Protein AF-A0A7Y0S1G8-F1 (afdb_monomer)

Mean predicted aligned error: 16.61 Å

Radius of gyration: 24.41 Å; Cα contacts (8 Å, |Δi|>4): 10; chains: 1; bounding box: 49×38×50 Å

pLDDT: mean 75.54, std 11.72, range [52.75, 94.44]

Solvent-accessible surface area (backbone atoms only — not comparable to full-atom values): 5308 Å² total; per-residue (Å²): 135,85,81,48,72,67,59,55,53,56,61,50,54,69,58,49,62,64,65,70,64,60,64,80,72,76,77,78,68,74,90,62,96,62,93,80,85,88,83,86,81,83,58,98,82,67,84,52,77,73,78,72,49,79,61,84,52,69,72,56,32,57,54,50,41,68,75,71,44,89,70,97,64,85,133

InterPro domains:
  IPR006311 Twin-arginine translocation pathway, signal sequence [PS51318] (1-29)

Secondary structure (DSSP, 8-state):
----HHHHHHHHHHHHHHHTT-----------SS---------TT---HHHHS---SHHHHHHHHHHH-S-SS--

Foldseek 3Di:
DDDDPVNVVVVVVVVVVVVVPPDVPPPPPDPDVDDDDDDDDDDPVDDDPDVVDQDPDPVRNVVSCVVVPDDPDDD

Sequence (75 aa):
MDISRRHFIQSTLSMGALASLSLPGYSLAAPSNDFRALICVYLAGGNDAFNTILPLSEAHYRQYSKVRGPLSVAK

Organism: Vibrio parahaemolyticus (NCBI:txid670)

Structure (mmCIF, N/CA/C/O backbone):
data_AF-A0A7Y0S1G8-F1
#
_entry.id   AF-A0A7Y0S1G8-F1
#
loop_
_atom_site.group_PDB
_atom_site.id
_atom_site.type_symbol
_atom_site.label_atom_id
_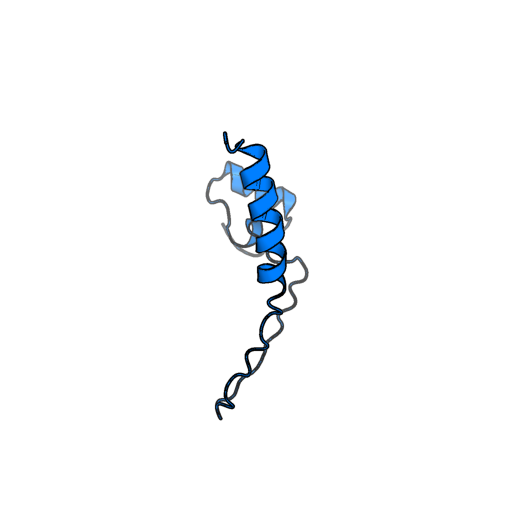atom_site.label_alt_id
_atom_site.label_comp_id
_atom_site.label_asym_id
_atom_site.label_entity_id
_atom_site.label_seq_id
_atom_site.pdbx_PDB_ins_code
_atom_site.Cartn_x
_atom_site.Cartn_y
_atom_site.Cartn_z
_atom_site.occupancy
_atom_site.B_iso_or_equiv
_atom_site.auth_seq_id
_atom_site.auth_comp_id
_atom_site.auth_asym_id
_atom_site.auth_atom_id
_atom_site.pdbx_PDB_model_num
ATOM 1 N N . MET A 1 1 ? 30.314 26.479 32.575 1.00 52.75 1 MET A N 1
ATOM 2 C CA . MET A 1 1 ? 29.555 26.833 31.356 1.00 52.75 1 MET A CA 1
ATOM 3 C C . MET A 1 1 ? 28.386 25.879 31.275 1.00 52.75 1 MET A C 1
ATOM 5 O O . MET A 1 1 ? 28.599 24.711 30.978 1.00 52.75 1 MET A O 1
ATOM 9 N N . ASP A 1 2 ? 27.186 26.352 31.599 1.00 67.81 2 ASP A N 1
ATOM 10 C CA . ASP A 1 2 ? 25.983 25.525 31.531 1.00 67.81 2 ASP A CA 1
ATOM 11 C C . ASP A 1 2 ? 25.522 25.436 30.078 1.00 67.81 2 ASP A C 1
ATOM 13 O O . ASP A 1 2 ? 25.068 26.414 29.480 1.00 67.81 2 ASP A O 1
ATOM 17 N N . ILE A 1 3 ? 25.682 24.260 29.473 1.00 78.81 3 ILE A N 1
ATOM 18 C CA . ILE A 1 3 ? 25.169 24.005 28.128 1.00 78.81 3 ILE A CA 1
ATOM 19 C C . ILE A 1 3 ? 23.650 23.859 28.232 1.00 78.81 3 ILE A C 1
ATOM 21 O O . ILE A 1 3 ? 23.121 22.848 28.694 1.00 78.81 3 ILE A O 1
ATOM 25 N N . SER A 1 4 ? 22.930 24.890 27.788 1.00 84.25 4 SER A N 1
ATOM 26 C CA . SER A 1 4 ? 21.475 24.837 27.668 1.00 84.25 4 SER A CA 1
ATOM 27 C C . SER A 1 4 ? 21.069 23.825 26.596 1.00 84.25 4 SER A C 1
ATOM 29 O O . SER A 1 4 ? 21.592 23.843 25.478 1.00 84.25 4 SER A O 1
ATOM 31 N N . ARG A 1 5 ? 20.068 22.986 26.901 1.00 82.75 5 ARG A N 1
ATOM 32 C CA . ARG A 1 5 ? 19.482 22.001 25.967 1.00 82.75 5 ARG A CA 1
ATOM 33 C C . ARG A 1 5 ? 19.143 22.609 24.603 1.00 82.75 5 ARG A C 1
ATOM 35 O O . ARG A 1 5 ? 19.289 21.949 23.581 1.00 82.75 5 ARG A O 1
ATOM 42 N N . ARG A 1 6 ? 18.710 23.875 24.583 1.00 82.31 6 ARG A N 1
ATOM 43 C CA . ARG A 1 6 ? 18.383 24.604 23.350 1.00 82.31 6 ARG A CA 1
ATOM 44 C C . ARG A 1 6 ? 19.614 24.813 22.464 1.00 82.31 6 ARG A C 1
ATOM 46 O O . ARG A 1 6 ? 19.529 24.578 21.264 1.00 82.31 6 ARG A O 1
ATOM 53 N N . HIS A 1 7 ? 20.742 25.202 23.055 1.00 80.56 7 HIS A N 1
ATOM 54 C CA . HIS A 1 7 ? 21.993 25.409 22.324 1.00 80.56 7 HIS A CA 1
ATOM 55 C C . HIS A 1 7 ? 22.558 24.098 21.781 1.00 80.56 7 HIS A C 1
ATOM 57 O O . HIS A 1 7 ? 22.993 24.066 20.636 1.00 80.56 7 HIS A O 1
ATOM 63 N N . PHE A 1 8 ? 22.465 23.013 22.553 1.00 82.19 8 PHE A N 1
ATOM 64 C CA . PHE A 1 8 ? 22.883 21.682 22.109 1.00 82.19 8 PHE A CA 1
ATOM 65 C C . PHE A 1 8 ? 22.088 21.187 20.885 1.00 82.19 8 PHE A C 1
ATOM 67 O O . PHE A 1 8 ? 22.657 20.655 19.930 1.00 82.19 8 PHE A O 1
ATOM 74 N N . ILE A 1 9 ? 20.766 21.392 20.878 1.00 81.62 9 ILE A N 1
ATOM 75 C CA . ILE A 1 9 ? 19.919 21.013 19.737 1.00 81.62 9 ILE A CA 1
ATOM 76 C C . ILE A 1 9 ? 20.235 21.886 18.515 1.00 81.62 9 ILE A C 1
ATOM 78 O O . ILE A 1 9 ? 20.380 21.358 17.413 1.00 81.62 9 ILE A O 1
ATOM 82 N N . GLN A 1 10 ? 20.406 23.199 18.700 1.00 75.62 10 GLN A N 1
ATOM 83 C CA . GLN A 1 10 ? 20.770 24.112 17.611 1.00 75.62 10 GLN A CA 1
ATOM 84 C C . GLN A 1 10 ? 22.124 23.759 16.978 1.00 75.62 10 GLN A C 1
ATOM 86 O O . GLN A 1 10 ? 22.217 23.729 15.754 1.00 75.62 10 GLN A O 1
ATOM 91 N N . SER A 1 11 ? 23.143 23.417 17.776 1.00 70.19 11 SER A N 1
ATOM 92 C CA . SER A 1 11 ? 24.455 23.004 17.257 1.00 70.19 11 SER A CA 1
ATOM 93 C C . SER A 1 11 ? 24.432 21.644 16.552 1.00 70.19 11 SER A C 1
ATOM 95 O O . SER A 1 11 ? 25.229 21.405 15.648 1.00 70.19 11 SER A O 1
ATOM 97 N N . THR A 1 12 ? 23.524 20.745 16.941 1.00 65.94 12 THR A N 1
ATOM 98 C CA . THR A 1 12 ? 23.408 19.414 16.320 1.00 65.94 12 THR A CA 1
ATOM 99 C C . THR A 1 12 ? 22.670 19.482 14.975 1.00 65.94 12 THR A C 1
ATOM 101 O O . THR A 1 12 ? 23.046 18.793 14.027 1.00 65.94 12 THR A O 1
ATOM 104 N N . LEU A 1 13 ? 21.669 20.363 14.842 1.00 64.56 13 LEU A N 1
ATOM 105 C CA . LEU A 1 13 ? 20.922 20.559 13.591 1.00 64.56 13 LEU A CA 1
ATOM 106 C C . LEU A 1 13 ? 21.786 21.137 12.456 1.00 64.56 13 LEU A C 1
ATOM 108 O O . LEU A 1 13 ? 21.619 20.730 11.308 1.00 64.56 13 LEU A O 1
ATOM 112 N N . SER A 1 14 ? 22.743 22.023 12.757 1.00 61.34 14 SER A N 1
ATOM 113 C CA . SER A 1 14 ? 23.650 22.582 11.741 1.00 61.34 14 SER A CA 1
ATOM 114 C C . SER A 1 14 ? 24.643 21.562 11.169 1.00 61.34 14 SER A C 1
ATOM 116 O O . SER A 1 14 ? 25.092 21.733 10.040 1.00 61.34 14 SER A O 1
ATOM 118 N N . MET A 1 15 ? 24.955 20.483 11.900 1.00 60.19 15 MET A N 1
ATOM 119 C CA . MET A 1 15 ? 25.833 19.405 11.415 1.00 60.19 15 MET A CA 1
ATOM 120 C C . MET A 1 15 ? 25.078 18.330 10.615 1.00 60.19 15 MET A C 1
ATOM 122 O O . MET A 1 15 ? 25.633 17.754 9.682 1.00 60.19 15 MET A O 1
ATOM 126 N N . GLY A 1 16 ? 23.809 18.061 10.949 1.00 59.12 16 GLY A N 1
ATOM 127 C CA . GLY A 1 16 ? 22.995 17.042 10.270 1.00 59.12 16 GLY A CA 1
ATOM 128 C C . GLY A 1 16 ? 22.609 17.404 8.831 1.00 59.12 16 GLY A C 1
ATOM 129 O O . GLY A 1 16 ? 22.487 16.517 7.988 1.00 59.12 16 GLY A O 1
ATOM 130 N N . ALA A 1 17 ? 22.489 18.701 8.524 1.00 59.34 17 ALA A N 1
ATOM 131 C CA . ALA A 1 17 ? 22.130 19.184 7.188 1.00 59.34 17 ALA A CA 1
ATOM 132 C C . ALA A 1 17 ? 23.182 18.845 6.109 1.00 59.34 17 ALA A C 1
ATOM 134 O O . ALA A 1 17 ? 22.836 18.672 4.940 1.00 59.34 17 ALA A O 1
ATOM 135 N N . LEU A 1 18 ? 24.456 18.688 6.492 1.00 57.78 18 LEU A N 1
ATOM 136 C CA . LEU A 1 18 ? 25.526 18.270 5.576 1.00 57.78 18 LEU A CA 1
ATOM 137 C C . LEU A 1 18 ? 25.516 16.756 5.303 1.00 57.78 18 LEU A C 1
ATOM 139 O O . LEU A 1 18 ? 25.917 16.334 4.223 1.00 57.78 18 LEU A O 1
ATOM 143 N N . ALA A 1 19 ? 25.011 15.933 6.230 1.00 57.69 19 ALA A N 1
ATOM 144 C CA . ALA A 1 19 ? 24.892 14.483 6.032 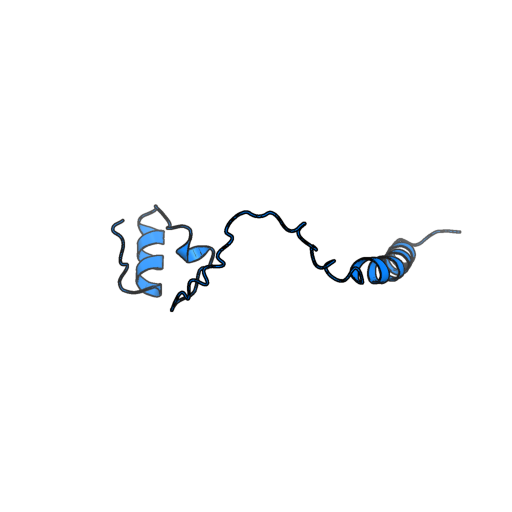1.00 57.69 19 ALA A CA 1
ATOM 145 C C . ALA A 1 19 ? 23.721 14.107 5.102 1.00 57.69 19 ALA A C 1
ATOM 147 O O . ALA A 1 19 ? 23.786 13.113 4.375 1.00 57.69 19 ALA A O 1
ATOM 148 N N . SER A 1 20 ? 22.669 14.932 5.068 1.00 55.44 20 SER A N 1
ATOM 149 C CA . SER A 1 20 ? 21.525 14.779 4.156 1.00 55.44 20 SER A CA 1
ATOM 1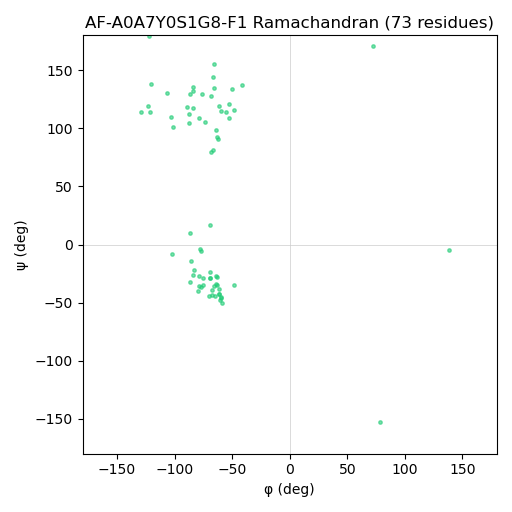50 C C . SER A 1 20 ? 21.804 15.223 2.713 1.00 55.44 20 SER A C 1
ATOM 152 O O . SER A 1 20 ? 20.965 15.017 1.843 1.00 55.44 20 SER A O 1
ATOM 154 N N . LEU A 1 21 ? 22.979 15.806 2.446 1.00 55.38 21 LEU A N 1
ATOM 155 C CA . LEU A 1 21 ? 23.487 16.083 1.096 1.00 55.38 21 LEU A CA 1
ATOM 156 C C . LEU A 1 21 ? 24.255 14.899 0.495 1.00 55.38 21 LEU A C 1
ATOM 158 O O . LEU A 1 21 ? 24.848 15.034 -0.576 1.00 55.38 21 LEU A O 1
ATOM 162 N N . SER A 1 22 ? 24.205 13.722 1.131 1.00 57.94 22 SER A N 1
ATOM 163 C CA . SER A 1 22 ? 24.429 12.481 0.399 1.00 57.94 22 SER A CA 1
ATOM 164 C C . SER A 1 22 ? 23.323 12.357 -0.652 1.00 57.94 22 SER A C 1
ATOM 166 O O . SER A 1 22 ? 22.238 11.837 -0.396 1.00 57.94 22 SER A O 1
ATOM 168 N N . LEU A 1 23 ? 23.592 12.889 -1.854 1.00 59.72 23 LEU A N 1
ATOM 169 C CA . LEU A 1 23 ? 22.887 12.481 -3.064 1.00 59.72 23 LEU A CA 1
ATOM 170 C C . LEU A 1 23 ? 22.743 10.959 -2.989 1.00 59.72 23 LEU A C 1
ATOM 172 O O . LEU A 1 23 ? 23.731 10.309 -2.622 1.00 59.72 23 LEU A O 1
ATOM 176 N N . PRO A 1 24 ? 21.579 10.376 -3.329 1.00 58.44 24 PRO A N 1
ATOM 177 C CA . PRO A 1 24 ? 21.508 8.938 -3.502 1.00 58.44 24 PRO A CA 1
ATOM 178 C C . PRO A 1 24 ? 22.623 8.588 -4.480 1.00 58.44 24 PRO A C 1
ATOM 180 O O . PRO A 1 24 ? 22.590 9.002 -5.640 1.00 58.44 24 PRO A O 1
ATOM 183 N N . GLY A 1 25 ? 23.671 7.933 -3.973 1.00 59.00 25 GLY A N 1
ATOM 184 C CA . GLY A 1 25 ? 24.735 7.430 -4.814 1.00 59.00 25 GLY A CA 1
ATOM 185 C C . GLY A 1 25 ? 24.020 6.564 -5.823 1.00 59.00 25 GLY A C 1
ATOM 186 O O . GLY A 1 25 ? 23.366 5.597 -5.427 1.00 59.00 25 GLY A O 1
ATOM 187 N N . TYR A 1 26 ? 24.038 6.967 -7.09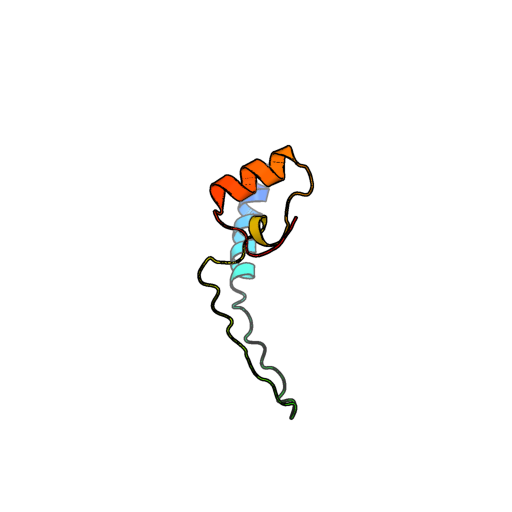4 1.00 59.12 26 TYR A N 1
ATOM 188 C CA . TYR A 1 26 ? 23.554 6.106 -8.153 1.00 59.12 26 TYR A CA 1
ATOM 189 C C . TYR A 1 26 ? 24.232 4.766 -7.902 1.00 59.12 26 TYR A C 1
ATOM 191 O O . TYR A 1 26 ? 25.458 4.685 -7.844 1.00 59.12 26 TYR A O 1
ATOM 199 N N . SER A 1 27 ? 23.439 3.740 -7.604 1.00 57.12 27 SER A N 1
ATOM 200 C CA . SER A 1 27 ? 23.965 2.394 -7.514 1.00 57.12 27 SER A CA 1
ATOM 201 C C . SER A 1 27 ? 24.435 2.075 -8.924 1.00 57.12 27 SER A C 1
ATOM 203 O O . SER A 1 27 ? 23.630 1.791 -9.809 1.00 57.12 27 SER A O 1
ATOM 205 N N . LEU A 1 28 ? 25.737 2.218 -9.158 1.00 58.31 28 LEU A N 1
ATOM 206 C CA . LEU A 1 28 ? 26.410 1.667 -10.321 1.00 58.31 28 LEU A CA 1
ATOM 207 C C . LEU A 1 28 ? 26.357 0.156 -10.102 1.00 58.31 28 LEU A C 1
ATOM 209 O O . LEU A 1 28 ? 27.288 -0.437 -9.561 1.00 58.31 28 LEU A O 1
ATOM 213 N N . ALA A 1 29 ? 25.204 -0.445 -10.404 1.00 62.19 29 ALA A N 1
ATOM 214 C CA . ALA A 1 29 ? 25.053 -1.884 -10.401 1.00 62.19 29 ALA A CA 1
ATOM 215 C C . ALA A 1 29 ? 26.170 -2.429 -11.290 1.00 62.19 29 ALA A C 1
ATOM 217 O O . ALA A 1 29 ? 26.276 -2.038 -12.455 1.00 62.19 29 ALA A O 1
ATOM 218 N N . ALA A 1 30 ? 27.039 -3.273 -10.727 1.00 63.97 30 ALA A N 1
ATOM 219 C CA . ALA A 1 30 ? 28.028 -3.977 -11.526 1.00 63.97 30 ALA A CA 1
ATOM 220 C C . ALA A 1 30 ? 27.285 -4.627 -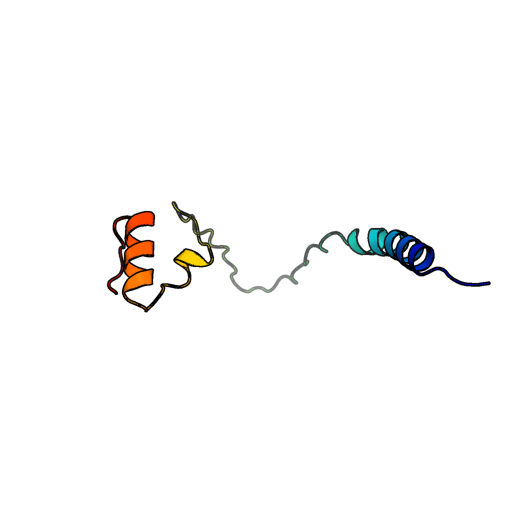12.705 1.00 63.97 30 ALA A C 1
ATOM 222 O O . ALA A 1 30 ? 26.209 -5.191 -12.470 1.00 63.97 30 ALA A O 1
ATOM 223 N N . PRO A 1 31 ? 27.782 -4.514 -13.950 1.00 61.50 31 PRO A N 1
ATOM 224 C CA . PRO A 1 31 ? 27.114 -5.107 -15.097 1.00 61.50 31 PRO A CA 1
ATOM 225 C C . PRO A 1 31 ? 27.090 -6.629 -14.914 1.00 61.50 31 PRO A C 1
ATOM 227 O O . PRO A 1 31 ? 28.040 -7.333 -15.242 1.00 61.50 31 PRO A O 1
ATOM 230 N N . SER A 1 32 ? 26.012 -7.139 -14.321 1.00 66.12 32 SER A N 1
ATOM 231 C CA . SER A 1 32 ? 25.686 -8.556 -14.310 1.00 66.12 32 SER A CA 1
ATOM 232 C C . SER A 1 32 ? 25.136 -8.876 -15.689 1.00 66.12 32 SER A C 1
ATOM 234 O O . SER A 1 32 ? 24.196 -8.209 -16.121 1.00 66.12 32 SER A O 1
ATOM 236 N N . ASN A 1 33 ? 25.654 -9.909 -16.347 1.00 70.38 33 ASN A N 1
ATOM 237 C CA . ASN A 1 33 ? 25.161 -10.384 -17.647 1.00 70.38 33 ASN A CA 1
ATOM 238 C C . ASN A 1 33 ? 23.760 -11.042 -17.566 1.00 70.38 33 ASN A C 1
ATOM 240 O O . ASN A 1 33 ? 23.346 -11.762 -18.472 1.00 70.38 33 ASN A O 1
ATOM 244 N N . ASP A 1 34 ? 23.043 -10.806 -16.469 1.00 80.31 34 ASP A N 1
ATOM 245 C CA . ASP A 1 34 ? 21.716 -11.324 -16.188 1.00 80.31 34 ASP A CA 1
ATOM 246 C C . ASP A 1 34 ? 20.667 -10.425 -16.841 1.00 80.31 34 ASP A C 1
ATOM 248 O O . ASP A 1 34 ? 20.721 -9.195 -16.749 1.00 80.31 34 ASP A O 1
ATOM 252 N N . PHE A 1 35 ? 19.674 -11.041 -17.477 1.00 82.38 35 PHE A N 1
ATOM 253 C CA . PHE A 1 35 ? 18.542 -10.318 -18.037 1.00 82.38 35 PHE A CA 1
ATOM 254 C C . PHE A 1 35 ? 17.769 -9.593 -16.925 1.00 82.38 35 PHE A C 1
ATOM 256 O O . PHE A 1 35 ? 17.228 -10.219 -16.013 1.00 82.38 35 PHE A O 1
ATOM 263 N N . ARG A 1 36 ? 17.692 -8.261 -17.014 1.00 77.69 36 ARG A N 1
ATOM 264 C CA . ARG A 1 36 ? 16.922 -7.412 -16.096 1.00 77.69 36 ARG A CA 1
ATOM 265 C C . ARG A 1 36 ? 15.894 -6.622 -16.894 1.00 77.69 36 ARG A C 1
ATOM 267 O O . ARG A 1 36 ? 16.256 -5.754 -17.683 1.00 77.69 36 ARG A O 1
ATOM 274 N N . ALA A 1 37 ? 14.617 -6.904 -16.663 1.00 86.44 37 ALA A N 1
ATOM 275 C CA . ALA A 1 37 ? 13.515 -6.103 -17.179 1.00 86.44 37 ALA A CA 1
ATOM 276 C C . ALA A 1 37 ? 12.889 -5.290 -16.040 1.00 86.44 37 ALA A C 1
ATOM 278 O O . ALA A 1 37 ? 12.556 -5.842 -14.991 1.00 86.44 37 ALA A O 1
ATOM 279 N N . LEU A 1 38 ? 12.713 -3.983 -16.253 1.00 85.81 38 LEU A N 1
ATOM 280 C CA . LEU A 1 38 ? 11.899 -3.136 -15.384 1.00 85.81 38 LEU A CA 1
ATOM 281 C C . LEU A 1 38 ? 10.458 -3.158 -15.899 1.00 85.81 38 LEU A C 1
ATOM 283 O O . LEU A 1 38 ? 10.195 -2.731 -17.022 1.00 85.81 38 LEU A O 1
ATOM 287 N N . ILE A 1 39 ? 9.529 -3.646 -15.078 1.00 86.25 39 ILE A N 1
ATOM 288 C CA . ILE A 1 39 ? 8.101 -3.672 -15.407 1.00 86.25 39 ILE A CA 1
ATOM 289 C C . ILE A 1 39 ? 7.415 -2.542 -14.643 1.00 86.25 39 ILE A C 1
ATOM 291 O O . ILE A 1 3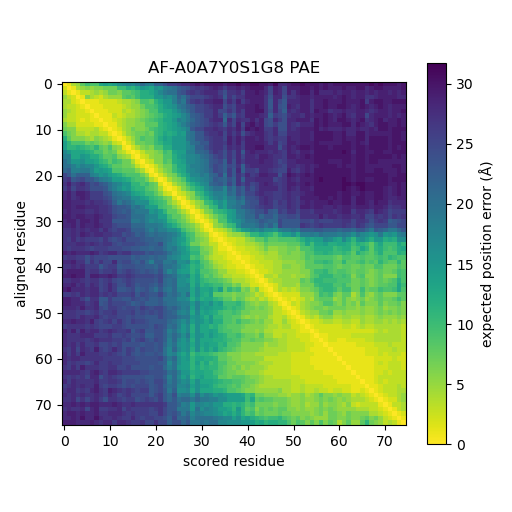9 ? 7.265 -2.603 -13.423 1.00 86.25 39 ILE A O 1
ATOM 295 N N . CYS A 1 40 ? 6.979 -1.513 -15.366 1.00 88.69 40 CYS A N 1
ATOM 296 C CA . CYS A 1 40 ? 6.170 -0.440 -14.799 1.00 88.69 40 CYS A CA 1
ATOM 297 C C . CYS A 1 40 ? 4.691 -0.831 -14.860 1.00 88.69 40 CYS A C 1
ATOM 299 O O . CYS A 1 40 ? 4.071 -0.781 -15.921 1.00 88.69 40 CYS A O 1
ATOM 301 N N . VAL A 1 41 ? 4.120 -1.209 -13.716 1.00 84.56 41 VAL A N 1
ATOM 302 C CA . VAL A 1 41 ? 2.683 -1.479 -13.599 1.00 84.56 41 VAL A CA 1
ATOM 303 C C . VAL A 1 41 ? 1.962 -0.173 -13.284 1.00 84.56 41 VAL A C 1
ATOM 305 O O . VAL A 1 41 ? 2.116 0.389 -12.201 1.00 84.56 41 VAL A O 1
ATOM 308 N N . TYR A 1 42 ? 1.161 0.314 -14.230 1.00 84.75 42 TYR A N 1
ATOM 309 C CA . TYR A 1 42 ? 0.278 1.449 -13.988 1.00 84.75 42 TYR A CA 1
ATOM 310 C C . TYR A 1 42 ? -1.028 0.971 -13.351 1.00 84.75 42 TYR A C 1
ATOM 312 O O . TYR A 1 42 ? -1.790 0.218 -13.956 1.00 84.75 42 TYR A O 1
ATOM 320 N N . LEU A 1 43 ? -1.290 1.424 -12.127 1.00 81.12 43 LEU A N 1
ATOM 321 C CA . LEU A 1 43 ? -2.521 1.127 -11.406 1.00 81.12 43 LEU A CA 1
ATOM 322 C C . LEU A 1 43 ? -3.459 2.332 -11.498 1.00 81.12 43 LEU A C 1
ATOM 324 O O . LEU A 1 43 ? -3.300 3.308 -10.761 1.00 81.12 43 LEU A O 1
ATOM 328 N N . ALA A 1 44 ? -4.446 2.253 -12.393 1.00 74.50 44 ALA A N 1
ATOM 329 C CA . ALA A 1 44 ? -5.523 3.234 -12.522 1.00 74.50 44 ALA A CA 1
ATOM 330 C C . ALA A 1 44 ? -6.424 3.200 -11.269 1.00 74.50 44 ALA A C 1
ATOM 332 O O . ALA A 1 44 ? -7.446 2.521 -11.235 1.00 74.50 44 ALA A O 1
ATOM 333 N N . GLY A 1 45 ? -5.988 3.873 -10.202 1.00 75.69 45 GLY A N 1
ATOM 334 C CA . GLY A 1 45 ? -6.617 3.832 -8.875 1.00 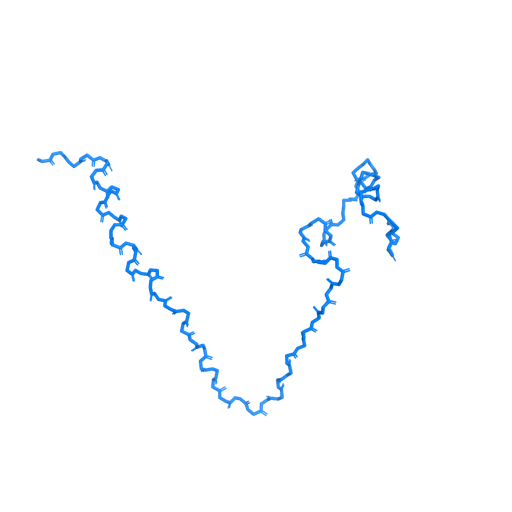75.69 45 GLY A CA 1
ATOM 335 C C . GLY A 1 45 ? -5.638 3.763 -7.696 1.00 75.69 45 GLY A C 1
ATOM 336 O O . GLY A 1 45 ? -6.081 3.853 -6.551 1.00 75.69 45 GLY A O 1
ATOM 337 N N . GLY A 1 46 ? -4.331 3.642 -7.970 1.00 78.31 46 GLY A N 1
ATOM 338 C CA . GLY A 1 46 ? -3.255 3.647 -6.972 1.00 78.31 46 GLY A CA 1
ATOM 339 C C . GLY A 1 46 ? -3.161 2.377 -6.116 1.00 78.31 46 GLY A C 1
ATOM 340 O O . GLY A 1 46 ? -4.035 1.513 -6.146 1.00 78.31 46 GLY A O 1
ATOM 341 N N . ASN A 1 47 ? -2.081 2.273 -5.338 1.00 81.19 47 ASN A N 1
ATOM 342 C CA . ASN A 1 47 ? -1.923 1.304 -4.252 1.00 81.19 47 ASN A CA 1
ATOM 343 C C . ASN A 1 47 ? -1.493 2.052 -2.981 1.00 81.19 47 ASN A C 1
ATOM 345 O O . ASN A 1 47 ? -0.417 2.642 -2.951 1.00 81.19 47 ASN A O 1
ATOM 349 N N . ASP A 1 48 ? -2.350 2.063 -1.969 1.00 80.38 48 ASP A N 1
ATOM 350 C CA . ASP A 1 48 ? -2.139 2.628 -0.642 1.00 80.38 48 ASP A CA 1
ATOM 351 C C . ASP A 1 48 ? -2.323 1.543 0.439 1.00 80.38 48 ASP A C 1
ATOM 353 O O . ASP A 1 48 ? -2.606 0.376 0.159 1.00 80.38 48 ASP A O 1
ATOM 357 N N . ALA A 1 49 ? -2.145 1.902 1.711 1.00 75.00 49 ALA A N 1
ATOM 358 C CA . ALA A 1 49 ? -2.302 0.938 2.800 1.00 75.00 49 ALA A CA 1
ATOM 359 C C . ALA A 1 49 ? -3.738 0.381 2.911 1.00 75.00 49 ALA A C 1
ATOM 361 O O . ALA A 1 49 ? -3.922 -0.755 3.348 1.00 75.00 49 ALA A O 1
ATOM 362 N N . PHE A 1 50 ? -4.751 1.149 2.497 1.00 72.69 50 PHE A N 1
ATOM 363 C CA . PHE A 1 50 ? -6.161 0.785 2.629 1.00 72.69 50 PHE A CA 1
ATOM 364 C C . PHE A 1 50 ? -6.652 -0.136 1.508 1.00 72.69 50 PHE A C 1
ATOM 366 O O . PHE A 1 50 ? -7.636 -0.843 1.701 1.00 72.69 50 PHE A O 1
ATOM 373 N N . ASN A 1 51 ? -6.001 -0.172 0.345 1.00 75.75 51 ASN A N 1
ATOM 374 C CA . ASN A 1 51 ? -6.283 -1.173 -0.690 1.00 75.75 51 ASN A CA 1
ATOM 375 C C . ASN A 1 51 ? -5.271 -2.313 -0.771 1.00 75.75 51 ASN A C 1
ATOM 377 O O . ASN A 1 51 ? -5.551 -3.297 -1.450 1.00 75.75 51 ASN A O 1
ATOM 381 N N . THR A 1 52 ? -4.164 -2.220 -0.035 1.00 82.69 52 THR A N 1
ATOM 382 C CA . THR A 1 52 ? -3.258 -3.355 0.166 1.00 82.69 52 THR A CA 1
ATOM 383 C C . THR A 1 52 ? -3.819 -4.341 1.196 1.00 82.69 52 THR A C 1
ATOM 385 O O . THR A 1 52 ? -3.653 -5.548 1.038 1.00 82.69 52 THR A O 1
ATOM 388 N N . ILE A 1 53 ? -4.495 -3.856 2.248 1.00 83.00 53 ILE A N 1
ATOM 389 C CA . ILE A 1 53 ? -5.019 -4.699 3.333 1.00 83.00 53 ILE A CA 1
ATOM 390 C C . ILE A 1 53 ? -6.524 -4.491 3.481 1.00 83.00 53 ILE A C 1
ATOM 392 O O . ILE A 1 53 ? -6.989 -3.398 3.802 1.00 83.00 53 ILE A O 1
ATOM 396 N N . LEU A 1 54 ? -7.289 -5.568 3.294 1.00 83.62 54 LEU A N 1
ATOM 397 C CA . LEU A 1 54 ? -8.737 -5.549 3.467 1.00 83.62 54 LEU A CA 1
ATOM 398 C C . LEU A 1 54 ? -9.120 -5.752 4.942 1.00 83.62 54 LEU A C 1
ATOM 400 O O . LEU A 1 54 ? -8.637 -6.690 5.583 1.00 83.62 54 LEU A O 1
ATOM 404 N N . PRO A 1 55 ? -10.021 -4.924 5.497 1.00 88.12 55 PRO A N 1
ATOM 405 C CA . PRO A 1 55 ? -10.559 -5.167 6.826 1.00 88.12 55 PRO A CA 1
ATOM 406 C C . PRO A 1 55 ? -11.444 -6.419 6.819 1.00 88.12 55 PRO A C 1
ATOM 408 O O . PRO A 1 55 ? -12.381 -6.527 6.030 1.00 88.12 55 PRO A O 1
ATOM 411 N N . LEU A 1 56 ? -11.178 -7.350 7.737 1.00 87.88 56 LEU A N 1
ATOM 412 C CA . LEU A 1 56 ? -11.909 -8.622 7.814 1.00 87.88 56 LEU A CA 1
ATOM 413 C C . LEU A 1 56 ? -13.231 -8.511 8.591 1.00 87.88 56 LEU A C 1
ATOM 415 O O . LEU A 1 56 ? -14.175 -9.267 8.343 1.00 87.88 56 LEU A O 1
ATOM 419 N N . SER A 1 57 ? -13.337 -7.555 9.522 1.00 92.38 57 SER A N 1
ATOM 420 C CA . SER A 1 57 ? -14.573 -7.371 10.286 1.00 92.38 57 SER A CA 1
ATOM 421 C C . SER A 1 57 ? -15.713 -6.892 9.385 1.00 92.38 57 SER A C 1
ATOM 423 O O . SER A 1 57 ? -15.521 -6.107 8.458 1.00 92.38 57 SER A O 1
ATOM 425 N N . GLU A 1 58 ? -16.932 -7.355 9.662 1.00 92.25 58 GLU A N 1
ATOM 426 C CA . GLU A 1 58 ? -18.110 -7.025 8.852 1.00 92.25 58 GLU A CA 1
ATOM 427 C C . GLU A 1 58 ? -18.392 -5.521 8.799 1.00 92.25 58 GLU A C 1
ATOM 429 O O . GLU A 1 58 ? -18.589 -4.958 7.724 1.00 92.25 58 GLU A O 1
ATOM 434 N N . ALA A 1 59 ? -18.341 -4.849 9.951 1.00 94.44 59 ALA A N 1
ATOM 435 C CA . ALA A 1 59 ? -18.604 -3.417 10.039 1.00 94.44 59 ALA A CA 1
ATOM 436 C C . ALA A 1 59 ? -17.614 -2.590 9.200 1.00 94.44 59 ALA A C 1
ATOM 438 O O . ALA A 1 59 ? -18.033 -1.740 8.411 1.00 94.44 59 ALA A O 1
ATOM 439 N N . HIS A 1 60 ? -16.312 -2.867 9.322 1.00 90.94 60 HIS A N 1
ATOM 440 C CA . HIS A 1 60 ? -15.284 -2.104 8.615 1.00 90.94 60 HIS A CA 1
ATOM 441 C C . HIS A 1 60 ? -15.219 -2.464 7.129 1.00 90.94 60 HIS A C 1
ATOM 443 O O . HIS A 1 60 ? -15.039 -1.569 6.307 1.00 90.94 60 HIS A O 1
ATOM 449 N N . TYR A 1 61 ? -15.454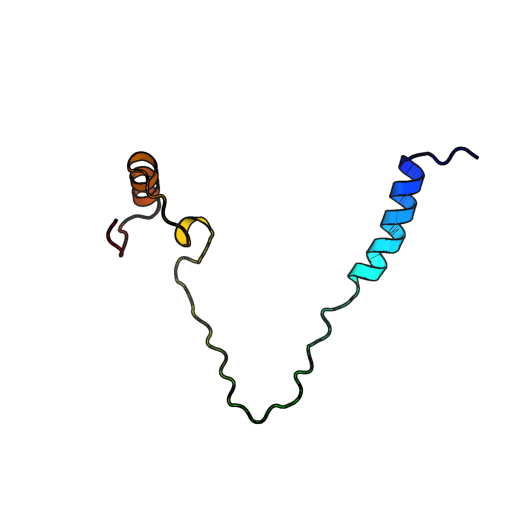 -3.728 6.761 1.00 90.06 61 TYR A N 1
ATOM 450 C CA . TYR A 1 61 ? -15.578 -4.125 5.357 1.00 90.06 61 TYR A CA 1
ATOM 451 C C . TYR A 1 61 ? -16.726 -3.392 4.657 1.00 90.06 61 TYR A C 1
ATOM 453 O O . TYR A 1 61 ? -16.542 -2.850 3.569 1.00 90.06 61 TYR A O 1
ATOM 461 N N . ARG A 1 62 ? -17.901 -3.294 5.296 1.00 90.50 62 ARG A N 1
ATOM 462 C CA . ARG A 1 62 ? -19.045 -2.550 4.742 1.00 90.50 62 ARG A CA 1
ATOM 463 C C . ARG A 1 62 ? -18.764 -1.059 4.571 1.00 90.50 62 ARG A C 1
ATOM 465 O O . ARG A 1 62 ? -19.286 -0.444 3.645 1.00 90.50 62 ARG A O 1
ATOM 472 N N . GLN A 1 63 ? -17.989 -0.456 5.468 1.00 91.25 63 GLN A N 1
ATOM 473 C CA . GLN A 1 63 ? -17.576 0.940 5.323 1.00 91.25 63 GLN A CA 1
ATOM 474 C C . GLN A 1 63 ? -16.579 1.101 4.173 1.00 91.25 63 GLN A C 1
ATOM 476 O O . GLN A 1 63 ? -16.731 2.001 3.350 1.00 91.25 63 GLN A O 1
ATOM 481 N N . TYR A 1 64 ? -15.607 0.196 4.087 1.00 89.06 64 TYR A N 1
ATOM 482 C CA . TYR A 1 64 ? -14.618 0.159 3.021 1.00 89.06 64 TYR A CA 1
ATOM 483 C C . TYR A 1 64 ? -15.259 0.010 1.629 1.00 89.06 64 TYR A C 1
ATOM 485 O O . TYR A 1 64 ? -14.988 0.819 0.739 1.00 89.06 64 TYR A O 1
ATOM 493 N N . SER A 1 65 ? -16.165 -0.957 1.447 1.00 88.69 65 SER A N 1
ATOM 494 C CA . SER A 1 65 ? -16.821 -1.213 0.156 1.00 88.69 65 SER A CA 1
ATOM 495 C C . SER A 1 65 ? -17.701 -0.050 -0.310 1.00 88.69 65 SER A C 1
ATOM 497 O O . SER A 1 65 ? -17.728 0.261 -1.497 1.00 88.69 65 SER A O 1
ATOM 499 N N . LYS A 1 66 ? -18.356 0.669 0.613 1.00 89.88 66 LYS A N 1
ATOM 500 C CA . LYS A 1 66 ? -19.120 1.883 0.278 1.00 89.88 66 LYS A CA 1
ATOM 501 C C . LYS A 1 66 ? -18.256 2.988 -0.327 1.00 89.88 66 LYS A C 1
ATOM 503 O O . LYS A 1 66 ? -18.723 3.687 -1.217 1.00 89.88 66 LYS A O 1
ATOM 508 N N . VAL A 1 67 ? -17.030 3.164 0.170 1.00 88.62 67 VAL A N 1
ATOM 509 C CA . VAL A 1 67 ? -16.119 4.221 -0.299 1.00 88.62 67 VAL A CA 1
ATOM 510 C C . VAL A 1 67 ? -15.439 3.825 -1.610 1.00 88.62 67 VAL A C 1
ATOM 512 O O . VAL A 1 67 ? -15.271 4.665 -2.488 1.00 88.62 67 VAL A O 1
ATOM 515 N N . ARG A 1 68 ? -15.043 2.555 -1.754 1.00 85.62 68 ARG A N 1
ATOM 516 C CA . ARG A 1 68 ? -14.292 2.070 -2.927 1.00 85.62 68 ARG A CA 1
ATOM 517 C C . ARG A 1 68 ? -15.177 1.668 -4.107 1.00 85.62 68 ARG A C 1
ATOM 519 O O . ARG A 1 68 ? -14.665 1.552 -5.215 1.00 85.62 68 ARG A O 1
ATOM 526 N N . GLY A 1 69 ? -16.483 1.503 -3.896 1.00 80.25 69 GLY A N 1
ATOM 527 C CA . GLY A 1 69 ? -17.409 1.070 -4.937 1.00 80.25 69 GLY A CA 1
ATOM 528 C C . GLY A 1 69 ? -17.329 -0.442 -5.189 1.00 80.25 69 GLY A C 1
ATOM 529 O O . GLY A 1 69 ? -17.014 -1.197 -4.266 1.00 80.25 69 GLY A O 1
ATOM 530 N N . PRO A 1 70 ? -17.646 -0.916 -6.408 1.00 79.69 70 PRO A N 1
ATOM 531 C CA . PRO A 1 70 ? -17.645 -2.342 -6.728 1.00 79.69 70 PRO A CA 1
ATOM 532 C C . PRO A 1 70 ? -16.255 -2.955 -6.518 1.00 79.69 70 PRO A C 1
ATOM 534 O O . PRO A 1 70 ? -15.299 -2.599 -7.204 1.00 79.69 70 PRO A O 1
ATOM 537 N N . LEU A 1 71 ? -16.141 -3.876 -5.562 1.00 80.50 71 LEU A N 1
ATOM 538 C CA . LEU A 1 71 ? -14.897 -4.592 -5.292 1.00 80.50 71 LEU A CA 1
ATOM 539 C C . LEU A 1 71 ? -14.806 -5.821 -6.201 1.00 80.50 71 LEU A C 1
ATOM 541 O O . LEU A 1 71 ? -15.734 -6.624 -6.259 1.00 80.50 71 LEU A O 1
ATOM 545 N N . SER A 1 72 ? -13.674 -5.981 -6.885 1.00 78.44 72 SER A N 1
ATOM 546 C CA . SER A 1 72 ? -13.433 -7.096 -7.816 1.00 78.44 72 SER A CA 1
ATOM 547 C C . SER A 1 72 ? -13.080 -8.419 -7.127 1.00 78.44 72 SER A C 1
ATOM 549 O O . SER A 1 72 ? -12.890 -9.429 -7.799 1.00 78.44 72 SER A O 1
ATOM 551 N N . VAL A 1 73 ? -12.953 -8.415 -5.800 1.00 74.94 73 VAL A N 1
ATOM 552 C CA . VAL A 1 73 ? -12.613 -9.584 -4.984 1.00 74.94 73 VAL A CA 1
ATOM 553 C C . VAL A 1 73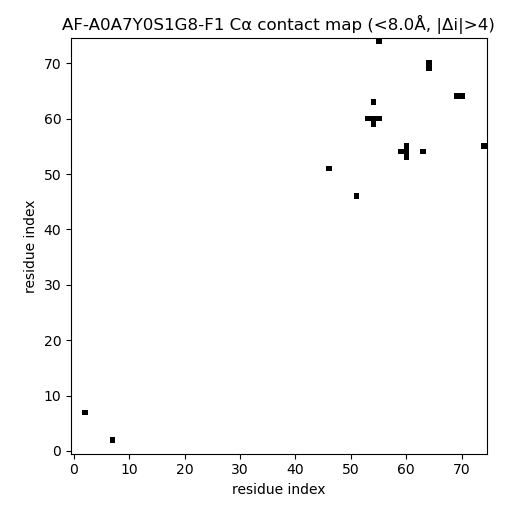 ? -13.725 -9.855 -3.979 1.00 74.94 73 VAL A C 1
ATOM 555 O O . VAL A 1 73 ? -14.276 -8.928 -3.380 1.00 74.94 73 VAL A O 1
ATOM 558 N N . ALA A 1 74 ? -14.058 -11.135 -3.813 1.00 71.19 74 ALA A N 1
ATOM 559 C CA . ALA A 1 74 ? -14.991 -11.579 -2.787 1.00 71.19 74 ALA A CA 1
ATOM 560 C C . ALA A 1 74 ? -14.403 -11.344 -1.386 1.00 71.19 74 ALA A C 1
ATOM 562 O O . ALA A 1 74 ? -13.184 -11.257 -1.225 1.00 71.19 74 ALA A O 1
ATOM 563 N N . LYS A 1 75 ? -15.290 -11.211 -0.397 1.00 70.44 75 LYS A N 1
ATOM 564 C CA . LYS A 1 75 ? -14.906 -11.119 1.011 1.00 70.44 75 LYS A CA 1
ATOM 565 C C . LYS A 1 75 ? -14.368 -12.452 1.526 1.00 70.44 75 LYS A C 1
ATOM 567 O O . LYS A 1 75 ? -14.986 -13.485 1.187 1.00 70.44 75 LYS A O 1
#